Protein AF-A0A7J8N688-F1 (afdb_monomer_lite)

Organism: NCBI:txid34289

Sequence (87 aa):
VFSNFAFSFSIISVLTGITTLYNTGLTFGGPISLVYGWFIAGGFTMFVGLSMAEICSSYPTSGGLYYWSARLAGRNWAPFASWFTGW

pLDDT: mean 82.09, std 7.46, range [57.69, 94.75]

Radius of gyration: 17.65 Å; chains: 1; bounding box: 38×34×36 Å

Foldseek 3Di:
DVVVVVVVVVVVVVVVVCVVCVVVCCVPPNPCCVVCVCVVVVVVVVVVVVVVVVLCVVDVDPPPQLVSQLVVVDDPCSVVSSVVRPD

Structure (mmCIF, N/CA/C/O backbone):
data_AF-A0A7J8N688-F1
#
_entry.id   AF-A0A7J8N688-F1
#
loop_
_atom_site.group_PDB
_atom_site.id
_atom_site.type_symbol
_atom_site.label_atom_id
_atom_site.label_alt_id
_atom_site.label_comp_id
_atom_site.label_asym_id
_atom_site.label_entity_id
_atom_site.label_seq_id
_atom_site.pdbx_PDB_ins_code
_atom_site.Cartn_x
_atom_site.Cartn_y
_atom_site.Cartn_z
_atom_site.occupancy
_atom_site.B_iso_or_equiv
_atom_site.auth_seq_id
_atom_site.auth_comp_id
_atom_site.auth_asym_id
_atom_site.auth_atom_id
_atom_site.pdbx_PDB_model_num
ATOM 1 N N . VAL A 1 1 ? 5.050 18.710 12.970 1.00 74.69 1 VAL A N 1
ATOM 2 C CA . VAL A 1 1 ? 6.304 17.911 12.974 1.00 74.69 1 VAL A CA 1
ATOM 3 C C . VAL A 1 1 ? 6.086 16.477 12.505 1.00 74.69 1 VAL A C 1
ATOM 5 O O . VAL A 1 1 ? 6.740 16.090 11.548 1.00 74.69 1 VAL A O 1
ATOM 8 N N . PHE A 1 2 ? 5.123 15.734 13.068 1.00 79.75 2 PHE A N 1
ATOM 9 C CA . PHE A 1 2 ? 4.804 14.363 12.637 1.00 79.75 2 PHE A CA 1
ATOM 10 C C . PHE A 1 2 ? 4.414 14.245 11.157 1.00 79.75 2 PHE A C 1
ATOM 12 O O . PHE A 1 2 ? 4.938 13.371 10.480 1.00 79.75 2 PHE A O 1
ATOM 19 N N . SER A 1 3 ? 3.587 15.151 10.619 1.00 85.69 3 SER A N 1
ATOM 20 C CA . SER A 1 3 ? 3.228 15.120 9.190 1.00 85.69 3 SER A CA 1
ATOM 21 C C . SER A 1 3 ? 4.435 15.316 8.265 1.00 85.69 3 SER A C 1
ATOM 23 O O . SER A 1 3 ? 4.549 14.623 7.262 1.00 85.69 3 SER A O 1
ATOM 25 N N . ASN A 1 4 ? 5.373 16.202 8.628 1.00 87.31 4 ASN A N 1
ATOM 26 C CA . ASN A 1 4 ? 6.609 16.401 7.859 1.00 87.31 4 ASN A CA 1
ATOM 27 C C . ASN A 1 4 ? 7.545 15.188 7.962 1.00 87.31 4 ASN A C 1
ATOM 29 O O . ASN A 1 4 ? 8.144 14.797 6.968 1.00 87.31 4 ASN A O 1
ATOM 33 N N . PHE A 1 5 ? 7.639 14.558 9.136 1.00 90.06 5 PHE A N 1
ATOM 34 C CA . PHE A 1 5 ? 8.398 13.318 9.306 1.00 90.06 5 PHE A CA 1
ATOM 35 C C . PHE A 1 5 ? 7.809 12.170 8.474 1.00 90.06 5 PHE A C 1
ATOM 37 O O . PHE A 1 5 ? 8.538 11.513 7.738 1.00 90.06 5 PHE A O 1
ATOM 44 N N . ALA A 1 6 ? 6.489 11.970 8.538 1.00 86.88 6 ALA A N 1
ATOM 45 C CA . ALA A 1 6 ? 5.790 10.926 7.794 1.00 86.88 6 ALA A CA 1
ATOM 46 C C . ALA A 1 6 ? 5.923 11.110 6.274 1.00 86.88 6 ALA A C 1
ATOM 48 O O . ALA A 1 6 ? 6.136 10.137 5.548 1.00 86.88 6 ALA A O 1
ATOM 49 N N . PHE A 1 7 ? 5.857 12.356 5.795 1.00 87.62 7 PHE A N 1
ATOM 50 C CA . PHE A 1 7 ? 6.045 12.675 4.383 1.00 87.62 7 PHE A CA 1
ATOM 51 C C . PHE A 1 7 ? 7.469 12.351 3.912 1.00 87.62 7 PHE A C 1
ATOM 53 O O . PHE A 1 7 ? 7.647 11.606 2.949 1.00 87.62 7 PHE A O 1
ATOM 60 N N . SER A 1 8 ? 8.487 12.818 4.639 1.00 88.81 8 SER A N 1
ATOM 61 C CA . SER A 1 8 ? 9.886 12.516 4.317 1.00 88.81 8 SER A CA 1
ATOM 62 C C . SER A 1 8 ? 10.196 11.017 4.390 1.00 88.81 8 SER A C 1
ATOM 64 O O . SER A 1 8 ? 10.874 10.488 3.512 1.00 88.81 8 SER A O 1
ATOM 66 N N . PHE A 1 9 ? 9.668 10.308 5.393 1.00 88.00 9 PHE A N 1
ATOM 67 C CA . PHE A 1 9 ? 9.832 8.859 5.533 1.00 88.00 9 PHE A CA 1
ATOM 68 C C . PHE A 1 9 ? 9.228 8.093 4.347 1.00 88.00 9 PHE A C 1
ATOM 70 O O . PHE A 1 9 ? 9.866 7.191 3.802 1.00 88.00 9 PHE A O 1
ATOM 77 N N . SER A 1 10 ? 8.036 8.500 3.899 1.00 88.25 10 SER A N 1
ATOM 78 C CA . SER A 1 10 ? 7.366 7.905 2.736 1.00 88.25 10 SER A CA 1
ATOM 79 C C . SER A 1 10 ? 8.209 8.040 1.462 1.00 88.25 10 SER A C 1
ATOM 81 O O . SER A 1 10 ? 8.348 7.076 0.712 1.00 88.25 10 SER A O 1
ATOM 83 N N . ILE A 1 11 ? 8.839 9.201 1.243 1.00 86.38 11 ILE A N 1
ATOM 84 C CA . ILE A 1 11 ? 9.710 9.436 0.079 1.00 86.38 11 ILE A CA 1
ATOM 85 C C . ILE A 1 11 ? 10.960 8.544 0.130 1.00 86.38 11 ILE A C 1
ATOM 87 O O . ILE A 1 11 ? 11.303 7.898 -0.860 1.00 86.38 11 ILE A O 1
ATOM 91 N N . ILE A 1 12 ? 11.631 8.473 1.284 1.00 88.94 12 ILE A N 1
ATOM 92 C CA . ILE A 1 12 ? 12.858 7.675 1.451 1.00 88.94 12 ILE A CA 1
ATOM 93 C C . ILE A 1 12 ? 12.576 6.179 1.250 1.00 88.94 12 ILE A C 1
ATOM 95 O O . ILE A 1 12 ? 13.376 5.476 0.625 1.00 88.94 12 ILE A O 1
ATOM 99 N N . SER A 1 13 ? 11.430 5.696 1.739 1.00 85.94 13 SER A N 1
ATOM 100 C CA . SER A 1 13 ? 11.013 4.298 1.595 1.00 85.94 13 SER A CA 1
ATOM 101 C C . SER A 1 13 ? 10.900 3.885 0.123 1.00 85.94 13 SER A C 1
ATOM 103 O O . SER A 1 13 ? 11.479 2.874 -0.280 1.00 85.94 13 SER A O 1
ATOM 105 N N . VAL A 1 14 ? 10.250 4.712 -0.703 1.00 84.50 14 VAL A N 1
ATOM 106 C CA . VAL A 1 14 ? 10.096 4.451 -2.143 1.00 84.50 14 VAL A CA 1
ATOM 107 C C . VAL A 1 14 ? 11.449 4.447 -2.858 1.00 84.50 14 VAL A C 1
ATOM 109 O O . VAL A 1 14 ? 11.734 3.527 -3.625 1.00 84.50 14 VAL A O 1
ATOM 112 N N . LEU A 1 15 ? 12.313 5.428 -2.579 1.00 84.75 15 LEU A N 1
ATOM 113 C CA . LEU A 1 15 ? 13.641 5.516 -3.200 1.00 84.75 15 LEU A CA 1
ATOM 114 C C . LEU A 1 15 ? 14.509 4.293 -2.881 1.00 84.75 15 LEU A C 1
ATOM 116 O O . LEU A 1 15 ? 15.152 3.731 -3.771 1.00 84.75 15 LEU A O 1
ATOM 120 N N . THR A 1 16 ? 14.491 3.848 -1.624 1.00 86.19 16 THR A N 1
ATOM 121 C CA . THR A 1 16 ? 15.255 2.675 -1.177 1.00 86.19 16 THR A CA 1
ATOM 122 C C . THR A 1 16 ? 14.732 1.393 -1.831 1.00 86.19 16 THR A C 1
ATOM 124 O O . THR A 1 16 ? 15.518 0.576 -2.318 1.00 86.19 16 THR A O 1
ATOM 127 N N . GLY A 1 17 ? 13.406 1.237 -1.907 1.00 82.81 17 GLY A N 1
ATOM 128 C CA . GLY A 1 17 ? 12.768 0.091 -2.554 1.00 82.81 17 GLY A CA 1
ATOM 129 C C . GLY A 1 17 ? 13.118 -0.009 -4.039 1.00 82.81 17 GLY A C 1
ATOM 130 O O . GLY A 1 17 ? 13.606 -1.042 -4.492 1.00 82.81 17 GLY A O 1
ATOM 131 N N . ILE A 1 18 ? 12.958 1.080 -4.795 1.00 82.00 18 ILE A N 1
ATOM 132 C CA . ILE A 1 18 ? 13.233 1.086 -6.240 1.00 82.00 18 ILE A CA 1
ATOM 133 C C . ILE A 1 18 ? 14.709 0.801 -6.519 1.00 82.00 18 ILE A C 1
ATOM 135 O O . ILE A 1 18 ? 15.015 -0.001 -7.396 1.00 82.00 18 ILE A O 1
ATOM 139 N N . THR A 1 19 ? 15.622 1.410 -5.759 1.00 83.69 19 THR A N 1
ATOM 140 C CA . THR A 1 19 ? 17.068 1.234 -5.971 1.00 83.69 19 THR A CA 1
ATOM 141 C C . THR A 1 19 ? 17.493 -0.222 -5.774 1.00 83.69 19 THR A C 1
ATOM 143 O O . THR A 1 19 ? 18.294 -0.744 -6.546 1.00 83.69 19 THR A O 1
ATOM 146 N N . THR A 1 20 ? 16.903 -0.907 -4.792 1.00 85.88 20 THR A N 1
ATOM 147 C CA . THR A 1 20 ? 17.218 -2.312 -4.492 1.00 85.88 20 THR A CA 1
ATOM 148 C C . THR A 1 20 ? 16.693 -3.264 -5.571 1.00 85.88 20 THR A C 1
ATOM 150 O O . THR A 1 20 ? 17.357 -4.236 -5.921 1.00 85.88 20 THR A O 1
ATOM 153 N N . LEU A 1 21 ? 15.513 -2.980 -6.134 1.00 84.25 21 LEU A N 1
ATOM 154 C CA . LEU A 1 21 ? 14.871 -3.821 -7.153 1.00 84.25 21 LEU A CA 1
ATOM 155 C C . LEU A 1 21 ? 15.192 -3.412 -8.600 1.00 84.25 21 LEU A C 1
ATOM 157 O O . LEU A 1 21 ? 14.727 -4.066 -9.534 1.00 84.25 21 LEU A O 1
ATOM 161 N N . TYR A 1 22 ? 15.992 -2.364 -8.808 1.00 83.06 22 TYR A N 1
ATOM 162 C CA . TYR A 1 22 ? 16.225 -1.766 -10.125 1.00 83.06 22 TYR A CA 1
ATOM 163 C C . TYR A 1 22 ? 16.808 -2.757 -11.141 1.00 83.06 22 TYR A C 1
ATOM 165 O O . TYR A 1 22 ? 16.337 -2.843 -12.275 1.00 83.06 22 TYR A O 1
ATOM 173 N N . ASN A 1 23 ? 17.804 -3.546 -10.721 1.00 83.38 23 ASN A N 1
ATOM 174 C CA . ASN A 1 23 ? 18.438 -4.552 -11.574 1.00 83.38 23 ASN A CA 1
ATOM 175 C C . ASN A 1 23 ? 17.433 -5.641 -11.987 1.00 83.38 23 ASN A C 1
ATOM 177 O O . ASN A 1 23 ? 17.264 -5.910 -13.173 1.00 83.38 23 ASN A O 1
ATOM 181 N N . THR A 1 24 ? 16.679 -6.168 -11.021 1.00 84.44 24 THR A N 1
ATOM 182 C CA . THR A 1 24 ? 15.619 -7.159 -11.249 1.00 84.44 24 THR A CA 1
ATOM 183 C C . THR A 1 24 ? 14.538 -6.628 -12.197 1.00 84.44 24 THR A C 1
ATOM 185 O O . THR A 1 24 ? 14.127 -7.324 -13.124 1.00 84.44 24 THR A O 1
ATOM 188 N N . GLY A 1 25 ? 14.100 -5.380 -12.013 1.00 81.50 25 GLY A N 1
ATOM 189 C CA . GLY A 1 25 ? 13.098 -4.749 -12.873 1.00 81.50 25 GLY A CA 1
ATOM 190 C C . GLY A 1 25 ? 13.558 -4.618 -14.326 1.00 81.50 25 GLY A C 1
ATOM 191 O O . GLY A 1 25 ? 12.792 -4.928 -15.241 1.00 81.50 25 GLY A O 1
ATOM 192 N N . LEU A 1 26 ? 14.823 -4.241 -1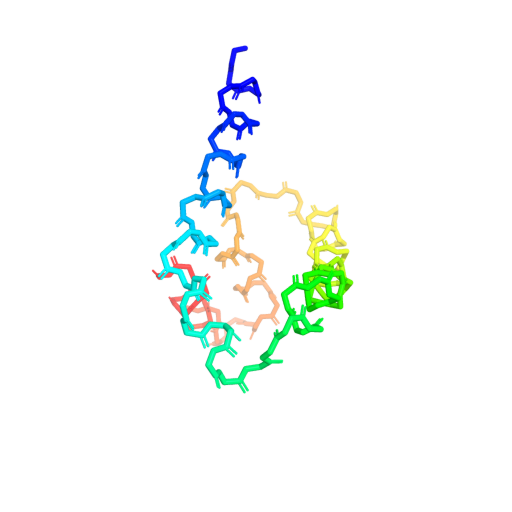4.544 1.00 84.06 26 LEU A N 1
ATOM 193 C CA . LEU A 1 26 ? 15.408 -4.157 -15.884 1.00 84.06 26 LEU A CA 1
ATOM 194 C C . LEU A 1 26 ? 15.541 -5.527 -16.553 1.00 84.06 26 LEU A C 1
ATOM 196 O O . LEU A 1 26 ? 15.212 -5.649 -17.731 1.00 84.06 26 LEU A O 1
ATOM 200 N N . THR A 1 27 ? 15.991 -6.549 -15.823 1.00 83.81 27 THR A N 1
ATOM 201 C CA . THR A 1 27 ? 16.223 -7.885 -16.390 1.00 83.81 27 THR A CA 1
ATOM 202 C C . THR A 1 27 ? 14.927 -8.600 -16.771 1.00 83.81 27 THR A C 1
ATOM 204 O O . THR A 1 27 ? 14.889 -9.252 -17.810 1.00 83.81 27 THR A O 1
ATOM 207 N N . PHE A 1 28 ? 13.863 -8.480 -15.968 1.00 83.62 28 PHE A N 1
ATOM 208 C CA . PHE A 1 28 ? 12.619 -9.230 -16.191 1.00 83.62 28 PHE A CA 1
ATOM 209 C C . PHE A 1 28 ? 11.498 -8.428 -16.870 1.00 83.62 28 PHE A C 1
ATOM 211 O O . PHE A 1 28 ? 10.661 -9.024 -17.542 1.00 83.62 28 PHE A O 1
ATOM 218 N N . GLY A 1 29 ? 11.449 -7.101 -16.712 1.00 79.19 29 GLY A N 1
ATOM 219 C CA . GLY A 1 29 ? 10.367 -6.261 -17.250 1.00 79.19 29 GLY A CA 1
ATOM 220 C C . GLY A 1 29 ? 10.812 -5.156 -18.215 1.00 79.19 29 GLY A C 1
ATOM 221 O O . GLY A 1 29 ? 9.965 -4.534 -18.857 1.00 79.19 29 GLY A O 1
ATOM 222 N N . GLY A 1 30 ? 12.117 -4.899 -18.327 1.00 85.06 30 GLY A N 1
ATOM 223 C CA . GLY A 1 30 ? 12.673 -3.850 -19.179 1.00 85.06 30 GLY A CA 1
ATOM 224 C C . GLY A 1 30 ? 12.334 -2.414 -18.735 1.00 85.06 30 GLY A C 1
ATOM 225 O O . GLY A 1 30 ? 11.714 -2.191 -17.697 1.00 85.06 30 GLY A O 1
ATOM 226 N N . PRO A 1 31 ? 12.723 -1.395 -19.524 1.00 82.44 31 PRO A N 1
ATOM 227 C CA . PRO A 1 31 ? 12.547 0.016 -19.156 1.00 82.44 31 PRO A CA 1
ATOM 228 C C . PRO A 1 31 ? 11.077 0.454 -19.064 1.00 82.44 31 PRO A C 1
ATOM 230 O O . PRO A 1 31 ? 10.727 1.316 -18.261 1.00 82.44 31 PRO A O 1
ATOM 233 N N . ILE A 1 32 ? 10.202 -0.152 -19.874 1.00 85.56 32 ILE A N 1
ATOM 234 C CA . ILE A 1 32 ? 8.768 0.172 -19.923 1.00 85.56 32 ILE A CA 1
ATOM 235 C C . ILE A 1 32 ? 8.071 -0.153 -18.600 1.00 85.56 32 ILE A C 1
ATOM 237 O O . ILE A 1 32 ? 7.255 0.644 -18.134 1.00 85.56 32 ILE A O 1
ATOM 241 N N . SER A 1 33 ? 8.402 -1.286 -17.972 1.00 84.50 33 SER A N 1
ATOM 242 C CA . SER A 1 33 ? 7.793 -1.680 -16.699 1.00 84.50 33 SER A CA 1
ATOM 243 C C . SER A 1 33 ? 8.174 -0.718 -15.571 1.00 84.50 33 SER A C 1
ATOM 245 O O . SER A 1 33 ? 7.336 -0.398 -14.733 1.00 84.50 33 SER A O 1
ATOM 247 N N . LEU A 1 34 ? 9.399 -0.185 -15.585 1.00 82.56 34 LEU A N 1
ATOM 248 C CA . LEU A 1 34 ? 9.868 0.773 -14.585 1.00 82.56 34 LEU A CA 1
ATOM 249 C C . LEU A 1 34 ? 9.198 2.144 -14.737 1.00 82.56 34 LEU A C 1
ATOM 251 O O . LEU A 1 34 ? 8.860 2.772 -13.737 1.00 82.56 34 LEU A O 1
ATOM 255 N N . VAL A 1 35 ? 8.968 2.601 -15.973 1.00 85.50 35 VAL A N 1
ATOM 256 C CA . VAL A 1 35 ? 8.377 3.925 -16.237 1.00 85.50 35 VAL A CA 1
ATOM 257 C C . VAL A 1 35 ? 6.858 3.926 -16.081 1.00 85.50 35 VAL A C 1
ATOM 259 O O . VAL A 1 35 ? 6.309 4.875 -15.528 1.00 85.50 35 VAL A O 1
ATOM 262 N N . TYR A 1 36 ? 6.165 2.886 -16.548 1.00 87.06 36 TYR A N 1
ATOM 263 C CA . TYR A 1 36 ? 4.696 2.849 -16.548 1.00 87.06 36 TYR A CA 1
ATOM 264 C C . TYR A 1 36 ? 4.098 1.960 -15.458 1.00 87.06 36 TYR A C 1
ATOM 266 O O . TYR A 1 36 ? 2.954 2.173 -15.055 1.00 87.06 36 TYR A O 1
ATOM 274 N N . GLY A 1 37 ? 4.856 0.993 -14.937 1.00 86.88 37 GLY A N 1
ATOM 275 C CA . GLY A 1 37 ? 4.357 0.047 -13.940 1.00 86.88 37 GLY A CA 1
ATOM 276 C C . GLY A 1 37 ? 3.908 0.726 -12.651 1.00 86.88 37 GLY A C 1
ATOM 277 O O . GLY A 1 37 ? 2.879 0.346 -12.099 1.00 86.88 37 GLY A O 1
ATOM 278 N N . TRP A 1 38 ? 4.601 1.779 -12.207 1.00 83.69 38 TRP A N 1
ATOM 279 C CA . TRP A 1 38 ? 4.221 2.502 -10.989 1.00 83.69 38 TRP A CA 1
ATOM 280 C C . TRP A 1 38 ? 2.918 3.299 -11.143 1.00 83.69 38 TRP A C 1
ATOM 282 O O . TRP A 1 38 ? 2.150 3.374 -10.189 1.00 83.69 38 TRP A O 1
ATOM 292 N N . PHE A 1 39 ? 2.612 3.831 -12.332 1.00 88.50 39 PHE A N 1
ATOM 293 C CA . PHE A 1 39 ? 1.327 4.492 -12.590 1.00 88.50 39 PHE A CA 1
ATOM 294 C C . PHE A 1 39 ? 0.171 3.496 -12.591 1.00 88.50 39 PHE A C 1
ATOM 296 O O . PHE A 1 39 ? -0.873 3.761 -12.000 1.00 88.50 39 PHE A O 1
ATOM 303 N N . ILE A 1 40 ? 0.367 2.337 -13.223 1.00 90.69 40 ILE A N 1
ATOM 304 C CA . ILE A 1 40 ? -0.640 1.274 -13.268 1.00 90.69 40 ILE A CA 1
ATOM 305 C C . ILE A 1 40 ? -0.880 0.728 -11.855 1.00 90.69 40 ILE A C 1
ATOM 307 O O . ILE A 1 40 ? -2.015 0.711 -11.380 1.00 90.69 40 ILE A O 1
ATOM 311 N N . ALA A 1 41 ? 0.187 0.348 -11.146 1.00 90.12 41 ALA A N 1
ATOM 312 C CA . ALA A 1 41 ? 0.109 -0.132 -9.768 1.00 90.12 41 ALA A CA 1
ATOM 313 C C . ALA A 1 41 ? -0.467 0.933 -8.817 1.00 90.12 41 ALA A C 1
ATOM 315 O O . ALA A 1 41 ? -1.289 0.616 -7.956 1.00 90.12 41 ALA A O 1
ATOM 316 N N . GLY A 1 42 ? -0.094 2.201 -9.006 1.00 90.81 42 GLY A N 1
ATOM 317 C CA . GLY A 1 42 ? -0.643 3.340 -8.273 1.00 90.81 42 GLY A CA 1
ATOM 318 C C . GLY A 1 42 ? -2.141 3.517 -8.513 1.00 90.81 42 GLY A C 1
ATOM 319 O O . GLY A 1 42 ? -2.886 3.720 -7.559 1.00 90.81 42 GLY A O 1
ATOM 320 N N . GLY A 1 43 ? -2.600 3.351 -9.757 1.00 94.75 43 GLY A N 1
ATOM 321 C CA . GLY A 1 43 ? -4.019 3.332 -10.121 1.00 94.75 43 GLY A CA 1
ATOM 322 C C . GLY A 1 43 ? -4.809 2.284 -9.339 1.00 94.75 43 GLY A C 1
ATOM 323 O O . GLY A 1 43 ? -5.787 2.615 -8.673 1.00 94.75 43 GLY A O 1
ATOM 324 N N . PHE A 1 44 ? -4.345 1.032 -9.340 1.00 94.38 44 PHE A N 1
ATOM 325 C CA . PHE A 1 44 ? -4.980 -0.038 -8.562 1.00 94.38 44 PHE A CA 1
ATOM 326 C C . PHE A 1 44 ? -4.948 0.225 -7.054 1.00 94.38 44 PHE A C 1
ATOM 328 O O . PHE A 1 44 ? -5.953 0.038 -6.370 1.00 94.38 44 PHE A O 1
ATOM 335 N N . THR A 1 45 ? -3.826 0.733 -6.544 1.00 93.00 45 THR A N 1
ATOM 336 C CA . THR A 1 45 ? -3.683 1.094 -5.127 1.00 93.00 45 THR A CA 1
ATOM 337 C C . THR A 1 45 ? -4.651 2.209 -4.723 1.00 93.00 45 THR A C 1
ATOM 339 O O . THR A 1 45 ? -5.199 2.171 -3.624 1.00 93.00 45 THR A O 1
ATOM 342 N N . MET A 1 46 ? -4.928 3.172 -5.608 1.00 92.81 46 MET A N 1
ATOM 343 C CA . MET A 1 46 ? -5.917 4.223 -5.357 1.00 92.81 46 MET A CA 1
ATOM 344 C C . MET A 1 46 ? -7.333 3.664 -5.216 1.00 92.81 46 MET A C 1
ATOM 346 O O . MET A 1 46 ? -8.041 4.093 -4.310 1.00 92.81 46 MET A O 1
ATOM 350 N N . PHE A 1 47 ? -7.744 2.686 -6.032 1.00 94.38 47 PHE A N 1
ATOM 351 C CA . PHE A 1 47 ? -9.054 2.041 -5.861 1.00 94.38 47 PHE A CA 1
ATOM 352 C C . PHE A 1 47 ? -9.178 1.367 -4.492 1.00 94.38 47 PHE A C 1
ATOM 354 O O . PHE A 1 47 ? -10.172 1.569 -3.799 1.00 94.38 47 PHE A O 1
ATOM 361 N N . VAL A 1 48 ? -8.138 0.646 -4.061 1.00 91.56 48 VAL A N 1
ATOM 362 C CA . VAL A 1 48 ? -8.085 0.048 -2.716 1.00 91.56 48 VAL A CA 1
ATOM 363 C C . VAL A 1 48 ? -8.151 1.130 -1.633 1.00 91.56 48 VAL A C 1
ATOM 365 O O . VAL A 1 48 ? -8.905 0.997 -0.670 1.00 91.56 48 VAL A O 1
ATOM 368 N N . GLY A 1 49 ? -7.409 2.228 -1.801 1.00 90.88 49 GLY A N 1
ATOM 369 C CA . GLY A 1 49 ? -7.426 3.367 -0.883 1.00 90.88 49 GLY A CA 1
ATOM 370 C C . GLY A 1 49 ? -8.792 4.050 -0.787 1.00 90.88 49 GLY A C 1
ATOM 371 O O . GLY A 1 49 ? -9.209 4.410 0.310 1.00 90.88 49 GLY A O 1
ATOM 372 N N . LEU A 1 50 ? -9.514 4.182 -1.903 1.00 91.94 50 LEU A N 1
ATOM 373 C CA . LEU A 1 50 ? -10.871 4.734 -1.945 1.00 91.94 50 LEU A CA 1
ATOM 374 C C . LEU A 1 50 ? -11.875 3.826 -1.229 1.00 91.94 50 LEU A C 1
ATOM 376 O O . LEU A 1 50 ? -12.636 4.315 -0.396 1.00 91.94 50 LEU A O 1
ATOM 380 N N . SER A 1 51 ? -11.834 2.513 -1.474 1.00 89.62 51 SER A N 1
ATOM 381 C CA . SER A 1 51 ? -12.652 1.552 -0.722 1.00 89.62 51 SER A CA 1
ATOM 382 C C . SER A 1 51 ? -12.353 1.614 0.775 1.00 89.62 51 SER A C 1
ATOM 384 O O . SER A 1 51 ? -13.261 1.565 1.602 1.00 89.62 51 SER A O 1
ATOM 386 N N . MET A 1 52 ? -11.082 1.787 1.145 1.00 85.69 52 MET A N 1
ATOM 387 C CA . MET A 1 52 ? -10.708 1.924 2.547 1.00 85.69 52 MET A CA 1
ATOM 388 C C . MET A 1 52 ? -11.180 3.251 3.149 1.00 85.69 52 MET A C 1
ATOM 390 O O . MET A 1 52 ? -11.630 3.279 4.290 1.00 85.69 52 MET A O 1
ATOM 394 N N . ALA A 1 53 ? -11.151 4.342 2.382 1.00 87.19 53 ALA A N 1
ATOM 395 C CA . ALA A 1 53 ? -11.683 5.633 2.806 1.00 87.19 53 ALA A CA 1
ATOM 396 C C . ALA A 1 53 ? -13.199 5.581 3.082 1.00 87.19 53 ALA A C 1
ATOM 398 O O . ALA A 1 53 ? -13.668 6.221 4.024 1.00 87.19 53 ALA A O 1
ATOM 399 N N . GLU A 1 54 ? -13.957 4.789 2.320 1.00 88.19 54 GLU A N 1
ATOM 400 C CA . GLU A 1 54 ? -15.388 4.552 2.555 1.00 88.19 54 GLU A CA 1
ATOM 401 C C . GLU A 1 54 ? -15.645 3.785 3.866 1.00 88.19 54 GLU A C 1
ATOM 403 O O . GLU A 1 54 ? -16.527 4.130 4.659 1.00 88.19 54 GLU A O 1
ATOM 408 N N . ILE A 1 55 ? -14.821 2.778 4.158 1.00 84.62 55 ILE A N 1
ATOM 409 C CA . ILE A 1 55 ? -14.897 2.037 5.424 1.00 84.62 55 ILE A CA 1
ATOM 410 C C . ILE A 1 55 ? -14.504 2.943 6.605 1.00 84.62 55 ILE A C 1
ATOM 412 O O . ILE A 1 55 ? -15.169 2.942 7.641 1.00 84.62 55 ILE A O 1
ATOM 416 N N . CYS A 1 56 ? -13.466 3.769 6.449 1.00 83.44 56 CYS A N 1
ATOM 417 C CA . CYS A 1 56 ? -13.053 4.748 7.457 1.00 83.44 56 CYS A CA 1
ATOM 418 C C . CYS A 1 56 ? -14.153 5.769 7.777 1.00 83.44 56 CYS A C 1
ATOM 420 O O . CYS A 1 56 ? -14.311 6.147 8.938 1.00 83.44 56 CYS A O 1
ATOM 422 N N . SER A 1 57 ? -14.888 6.244 6.764 1.00 84.00 57 SER A N 1
ATOM 423 C CA . SER A 1 57 ? -15.934 7.259 6.946 1.00 84.00 57 SER A CA 1
ATOM 424 C C . SER A 1 57 ? -17.177 6.690 7.633 1.00 84.00 57 SER A C 1
ATOM 426 O O . SER A 1 57 ? -17.7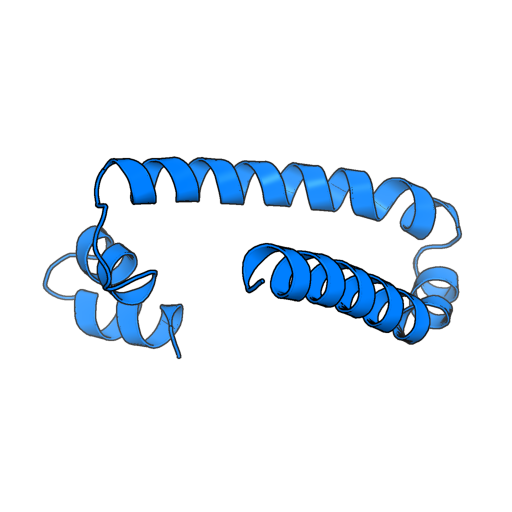76 7.361 8.473 1.00 84.00 57 SER A O 1
ATOM 428 N N . SER A 1 58 ? -17.528 5.437 7.333 1.00 83.06 58 SER A N 1
ATOM 429 C CA . SER A 1 58 ? -18.639 4.722 7.971 1.00 83.06 58 SER A CA 1
ATOM 430 C C . SER A 1 58 ? -18.302 4.240 9.387 1.00 83.06 58 SER A C 1
ATOM 432 O O . SER A 1 58 ? -19.175 4.222 10.259 1.00 83.06 58 SER A O 1
ATOM 434 N N . TYR A 1 59 ? -17.037 3.900 9.654 1.00 79.00 59 TYR A N 1
ATOM 435 C CA . TYR A 1 59 ? -16.571 3.420 10.955 1.00 79.00 59 TYR A CA 1
ATOM 436 C C . TYR A 1 59 ? -15.305 4.159 11.426 1.00 79.00 59 TYR A C 1
ATOM 438 O O . TYR A 1 59 ? -14.215 3.570 11.437 1.00 79.00 59 TYR A O 1
ATOM 446 N N . PRO A 1 60 ? -15.437 5.421 11.889 1.00 71.50 60 PRO A N 1
ATOM 447 C CA . PRO A 1 60 ? -14.323 6.217 12.397 1.00 71.50 60 PRO A CA 1
ATOM 448 C C . PRO A 1 60 ? -13.934 5.750 13.807 1.00 71.50 60 PRO A C 1
ATOM 450 O O . PRO A 1 60 ? -14.201 6.401 14.815 1.00 71.50 60 PRO A O 1
ATOM 453 N N . THR A 1 61 ? -13.338 4.566 13.895 1.00 70.81 61 THR A N 1
ATOM 454 C CA . THR A 1 61 ? -12.921 3.936 15.149 1.00 70.81 61 THR A CA 1
ATOM 455 C C . THR A 1 61 ? -11.412 3.773 15.193 1.00 70.81 61 THR A C 1
ATOM 457 O O . THR A 1 61 ? -10.801 3.329 14.224 1.00 70.81 61 THR A O 1
ATOM 460 N N . SER A 1 62 ? -10.816 4.030 16.355 1.00 66.19 62 SER A N 1
ATOM 461 C CA . SER A 1 62 ? -9.380 3.876 16.625 1.00 66.19 62 SER A CA 1
ATOM 462 C C . SER A 1 62 ? -8.860 2.429 16.548 1.00 66.19 62 SER A C 1
ATOM 464 O O . SER A 1 62 ? -7.656 2.219 16.643 1.00 66.19 62 SER A O 1
ATOM 466 N N . GLY A 1 63 ? -9.739 1.436 16.355 1.00 62.84 63 GLY A N 1
ATOM 467 C CA . GLY A 1 63 ? -9.395 0.011 16.248 1.00 62.84 63 GLY A CA 1
ATOM 468 C C . GLY A 1 63 ? -8.832 -0.444 14.893 1.00 62.84 63 GLY A C 1
ATOM 469 O O . GLY A 1 63 ? -8.488 -1.615 14.748 1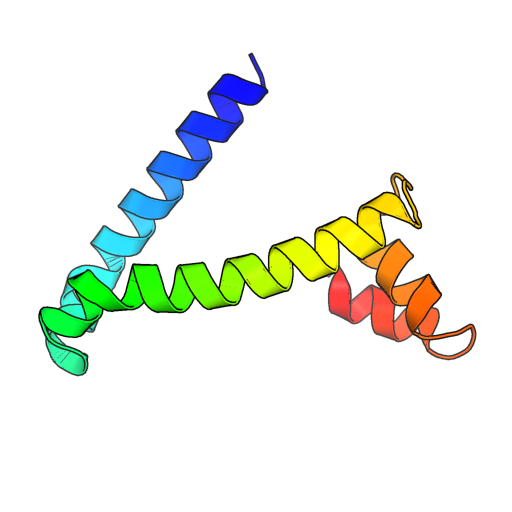.00 62.84 63 GLY A O 1
ATOM 470 N N . GLY A 1 64 ? -8.732 0.458 13.910 1.00 69.88 64 GLY A 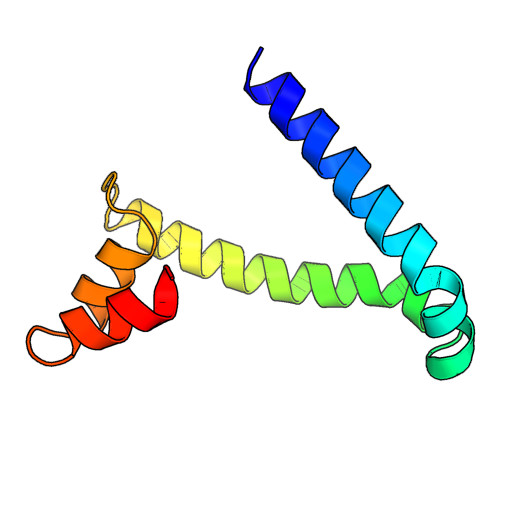N 1
ATOM 471 C CA . GLY A 1 64 ? -8.060 0.217 12.628 1.00 69.88 64 GLY A CA 1
ATOM 472 C C . GLY A 1 64 ? -8.593 -0.980 11.825 1.00 69.88 64 GLY A C 1
ATOM 473 O O . GLY A 1 64 ? -9.750 -1.385 11.959 1.00 69.88 64 GLY A O 1
ATOM 474 N N . LEU A 1 65 ? -7.715 -1.558 10.998 1.00 70.19 65 LEU A N 1
ATOM 475 C CA . LEU A 1 65 ? -7.988 -2.700 10.112 1.00 70.19 65 LEU A CA 1
ATOM 476 C C . LEU A 1 65 ? -8.639 -3.891 10.830 1.00 70.19 65 LEU A C 1
ATOM 478 O O . LEU A 1 65 ? -9.595 -4.461 10.310 1.00 70.19 65 LEU A O 1
ATOM 482 N N . TYR A 1 66 ? -8.170 -4.224 12.036 1.00 74.19 66 TYR A N 1
ATOM 483 C CA . TYR A 1 66 ? -8.705 -5.316 12.854 1.00 74.19 66 TYR A CA 1
ATOM 484 C C . TYR A 1 66 ? -10.174 -5.132 13.212 1.00 74.19 66 TYR A C 1
ATOM 486 O O . TYR A 1 66 ? -10.951 -6.085 13.246 1.00 74.19 66 TYR A O 1
ATOM 494 N N . TYR A 1 67 ? -10.549 -3.898 13.537 1.00 74.38 67 TYR A N 1
ATOM 495 C CA . TYR A 1 67 ? -11.915 -3.589 13.904 1.00 74.38 67 TYR A CA 1
ATOM 496 C C . TYR A 1 67 ? -12.820 -3.598 12.677 1.00 74.38 67 TYR A C 1
ATOM 498 O O . TYR A 1 67 ? -13.917 -4.150 12.734 1.00 74.38 67 TYR A O 1
ATOM 506 N N . TRP A 1 68 ? -12.351 -3.046 11.555 1.00 77.00 68 TRP A N 1
ATOM 507 C CA . TRP A 1 68 ? -13.090 -3.065 10.295 1.00 77.00 68 TRP A CA 1
ATOM 508 C C . TRP A 1 68 ? -13.321 -4.494 9.795 1.00 77.00 68 TRP A C 1
ATOM 510 O O . TRP A 1 68 ? -14.456 -4.847 9.475 1.00 77.00 68 TRP A O 1
ATOM 520 N N . SER A 1 69 ? -12.295 -5.348 9.820 1.00 78.19 69 SER A N 1
ATOM 521 C CA . SER A 1 69 ? -12.408 -6.751 9.409 1.00 78.19 69 SER A CA 1
ATOM 522 C C . SER A 1 69 ? -13.299 -7.566 10.346 1.00 78.19 69 SER A C 1
ATOM 524 O O . SER A 1 69 ? -14.149 -8.319 9.873 1.00 78.19 69 SER A O 1
ATOM 526 N N . ALA A 1 70 ? -13.203 -7.361 11.663 1.00 75.94 70 ALA A N 1
ATOM 527 C CA . ALA A 1 70 ? -14.094 -7.995 12.632 1.00 75.94 70 ALA A CA 1
ATOM 528 C C . ALA A 1 70 ? -15.567 -7.591 12.436 1.00 75.94 70 ALA A C 1
ATOM 530 O O . ALA A 1 70 ? -16.470 -8.406 12.640 1.00 75.94 70 ALA A O 1
ATOM 531 N N . ARG A 1 71 ? -15.828 -6.342 12.029 1.00 76.88 71 ARG A N 1
ATOM 532 C CA . ARG A 1 71 ? -17.187 -5.832 11.793 1.00 76.88 71 ARG A CA 1
ATOM 533 C C . ARG A 1 71 ? -17.790 -6.357 10.491 1.00 76.88 71 ARG A C 1
ATOM 535 O O . ARG A 1 71 ? -18.975 -6.671 10.469 1.00 76.88 71 ARG A O 1
ATOM 542 N N . LEU A 1 72 ? -16.973 -6.483 9.445 1.00 77.31 72 LEU A N 1
ATOM 543 C CA . LEU A 1 72 ? -17.378 -6.975 8.125 1.00 77.31 72 LEU A CA 1
ATOM 544 C C . LEU A 1 72 ? -17.506 -8.510 8.064 1.00 77.31 72 LEU A C 1
ATOM 546 O O . LEU A 1 72 ? -18.384 -9.014 7.373 1.00 77.31 72 LEU A O 1
ATOM 550 N N . ALA A 1 73 ? -16.685 -9.263 8.806 1.00 77.06 73 ALA A N 1
ATOM 551 C CA . ALA A 1 73 ? -16.667 -10.734 8.770 1.00 77.06 73 ALA A CA 1
ATOM 552 C C . ALA A 1 73 ? -17.788 -11.416 9.589 1.00 77.06 73 ALA A C 1
ATOM 554 O O . ALA A 1 73 ? -17.970 -12.632 9.513 1.00 77.06 73 ALA A O 1
ATOM 555 N N . GLY A 1 74 ? -18.560 -10.657 10.375 1.00 69.56 74 GLY A N 1
ATOM 556 C CA . GLY A 1 74 ? -19.628 -11.190 11.225 1.00 69.56 74 GLY A CA 1
ATOM 557 C C . GLY A 1 74 ? -19.128 -11.908 12.490 1.00 69.56 74 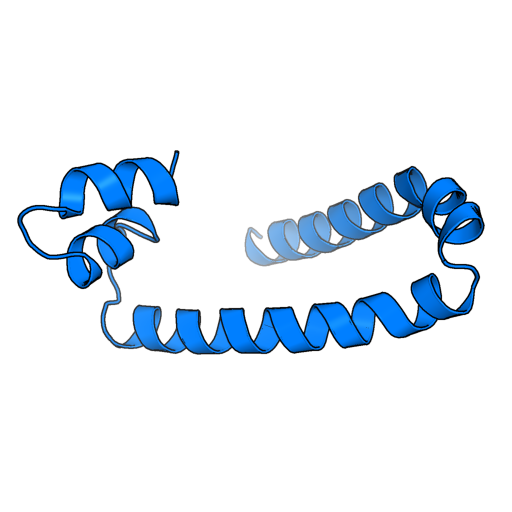GLY A C 1
ATOM 558 O O . GLY A 1 74 ? -17.961 -12.269 12.623 1.00 69.56 74 GLY A O 1
ATOM 559 N N . ARG A 1 75 ? -20.033 -12.128 13.458 1.00 69.31 75 ARG A N 1
ATOM 560 C CA . ARG A 1 75 ? -19.716 -12.555 14.844 1.00 69.31 75 ARG A CA 1
ATOM 561 C C . ARG A 1 75 ? -18.873 -13.838 14.939 1.00 69.31 75 ARG A C 1
ATOM 563 O O . ARG A 1 75 ? -18.069 -13.953 15.857 1.00 69.31 75 ARG A O 1
ATOM 570 N N . ASN A 1 76 ? -19.054 -14.771 14.003 1.00 73.38 76 ASN A N 1
ATOM 571 C CA . ASN A 1 76 ? -18.408 -16.087 14.031 1.00 73.38 76 ASN A CA 1
ATOM 572 C C . ASN A 1 76 ? -16.986 -16.074 13.448 1.00 73.38 76 ASN A C 1
ATOM 574 O O . ASN A 1 76 ? -16.133 -16.814 13.924 1.00 73.38 76 ASN A O 1
ATOM 578 N N . TRP A 1 77 ? -16.719 -15.224 12.450 1.00 79.75 77 TRP A N 1
ATOM 579 C CA . TRP A 1 77 ? -15.411 -15.138 11.782 1.00 79.75 77 TRP A CA 1
ATOM 580 C C . TRP A 1 77 ? -14.589 -13.927 12.221 1.00 79.75 77 TRP A C 1
ATOM 582 O O . TRP A 1 77 ? -13.412 -13.838 11.883 1.00 79.75 77 TRP A O 1
ATOM 592 N N . ALA A 1 78 ? -15.173 -13.026 13.014 1.00 74.88 78 ALA A N 1
ATOM 593 C CA . ALA A 1 78 ? -14.523 -11.817 13.502 1.00 74.88 78 ALA A CA 1
ATOM 594 C C . ALA A 1 78 ? -13.134 -12.039 14.139 1.00 74.88 78 ALA A C 1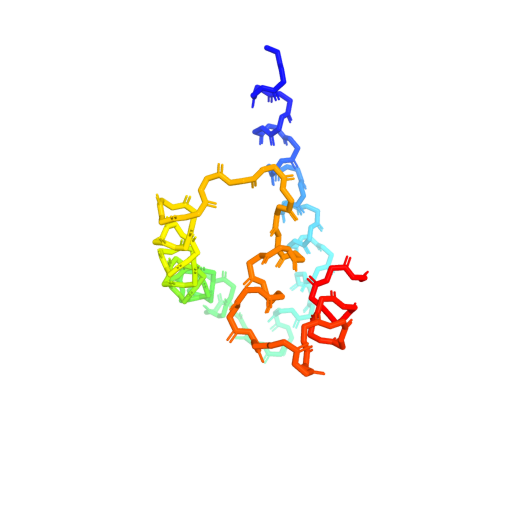
ATOM 596 O O . ALA A 1 78 ? -12.235 -11.275 13.796 1.00 74.88 78 ALA A O 1
ATOM 597 N N . PRO A 1 79 ? -12.896 -13.054 15.002 1.00 75.50 79 PRO A N 1
ATOM 598 C CA . PRO A 1 79 ? -11.572 -13.274 15.597 1.00 75.50 79 PRO A CA 1
ATOM 599 C C . PRO A 1 79 ? -10.537 -13.785 14.587 1.00 75.50 79 PRO A C 1
ATOM 601 O O . PRO A 1 79 ? -9.357 -13.471 14.687 1.00 75.50 79 PRO A O 1
ATOM 604 N N . PHE A 1 80 ? -10.978 -14.580 13.612 1.00 77.69 80 PHE A N 1
ATOM 605 C CA . PHE A 1 80 ? -10.103 -15.163 12.598 1.00 77.69 80 PHE A CA 1
ATOM 606 C C . PHE A 1 80 ? -9.729 -14.135 11.527 1.00 77.69 80 PHE A C 1
ATOM 608 O O . PHE A 1 80 ? -8.561 -13.987 11.176 1.00 77.69 80 PHE A O 1
ATOM 615 N N . ALA A 1 81 ? -10.719 -13.378 11.050 1.00 77.50 81 ALA A N 1
ATOM 616 C CA . ALA A 1 81 ? -10.517 -12.312 10.081 1.00 77.50 81 ALA A CA 1
ATOM 617 C C . ALA A 1 81 ? -9.643 -11.189 10.651 1.00 77.50 81 ALA A C 1
ATOM 619 O O . ALA A 1 81 ? -8.766 -10.697 9.945 1.00 77.50 81 ALA A O 1
ATOM 620 N N . SER A 1 82 ? -9.830 -10.811 11.921 1.00 78.44 82 SER A N 1
ATOM 621 C CA . SER A 1 82 ? -8.982 -9.813 12.578 1.00 78.44 82 SER A CA 1
ATOM 622 C C . SER A 1 82 ? -7.546 -10.309 12.738 1.00 78.44 82 SER A C 1
ATOM 624 O O . SER A 1 82 ? -6.623 -9.581 12.386 1.00 78.44 82 SER A O 1
ATOM 626 N N . TRP A 1 83 ? -7.337 -11.563 13.149 1.00 78.81 83 TRP A N 1
ATOM 627 C CA . TRP A 1 83 ? -5.993 -12.136 13.248 1.00 78.81 83 TRP A CA 1
ATOM 628 C C . TRP A 1 83 ? -5.238 -12.090 11.911 1.00 78.81 83 TRP A C 1
ATOM 630 O O . TRP A 1 83 ? -4.101 -11.638 11.879 1.00 78.81 83 TRP A O 1
ATOM 640 N N . PHE A 1 84 ? -5.891 -12.442 10.799 1.00 77.56 84 PHE A N 1
ATOM 641 C CA . PHE A 1 84 ? -5.281 -12.380 9.463 1.00 77.56 84 PHE A CA 1
ATOM 642 C C . PHE A 1 84 ? -5.013 -10.966 8.938 1.00 77.56 84 PHE A C 1
ATOM 644 O O . PHE A 1 84 ? -4.130 -10.788 8.106 1.00 77.56 84 PHE A O 1
ATOM 651 N N . THR A 1 85 ? -5.820 -9.980 9.332 1.00 75.44 85 THR A N 1
ATOM 652 C CA . THR A 1 85 ? -5.773 -8.634 8.727 1.00 75.44 85 THR A CA 1
ATOM 653 C C . THR A 1 85 ? -4.936 -7.630 9.492 1.00 75.44 85 THR A C 1
ATOM 655 O O . THR A 1 85 ? -4.678 -6.557 8.948 1.00 75.44 85 THR A O 1
ATOM 658 N N . GLY A 1 86 ? -4.523 -7.924 10.722 1.00 66.62 86 GLY A N 1
ATOM 659 C CA . GLY A 1 86 ? -3.609 -7.017 11.401 1.00 66.62 86 GLY A CA 1
ATOM 660 C C . GLY A 1 86 ? -2.392 -7.645 12.065 1.00 66.62 86 GLY A C 1
ATOM 661 O O . GLY A 1 86 ? -1.545 -6.872 12.500 1.00 66.62 86 GLY A O 1
ATOM 662 N N . TRP A 1 87 ? -2.265 -8.975 12.161 1.00 57.69 87 TRP A N 1
ATOM 663 C CA . TRP A 1 87 ? -0.945 -9.574 12.405 1.00 57.69 87 TRP A CA 1
ATOM 664 C C . TRP A 1 87 ? -0.039 -9.348 11.190 1.00 57.69 87 TRP A C 1
ATOM 666 O O . TRP A 1 87 ? 1.131 -8.961 11.398 1.00 57.69 87 TRP A O 1
#

Secondary structure (DSSP, 8-state):
-HHHHHHHHHHHHHHHHHHHHHHHHHHHHHHHHHHHHHHHHHHHHHHHHHHHHHHHHH---TTHHHHHHHHHSHHHHHHHHHHHHH-

InterPro domains:
  IPR002293 Amino acid/polyamine transporter I [PF13520] (2-85)
  IPR004840 Amino acid permease, conserved site [PS00218] (29-60)